Protein AF-A0A0F9M5C5-F1 (afdb_monomer_lite)

Foldseek 3Di:
DDLLVVLLVVCVVVVVPPQSCVSVVVVDQWGWDFQPQKIKIWGLPVVVPGIDIDMDGDDDDDDDPVVVVSSVVSVVVNVVSNVVSVCSVPVGPPDD

Structure (mmCIF, N/CA/C/O backbone):
data_AF-A0A0F9M5C5-F1
#
_entry.id   AF-A0A0F9M5C5-F1
#
loop_
_atom_site.group_PDB
_atom_site.id
_atom_site.type_symbol
_atom_site.label_atom_id
_atom_site.label_alt_id
_atom_site.label_comp_id
_atom_site.label_asym_id
_atom_site.label_entity_id
_atom_site.label_seq_id
_atom_site.pdbx_PDB_ins_code
_atom_site.Cartn_x
_atom_site.Cartn_y
_atom_site.Cartn_z
_atom_site.occupancy
_atom_site.B_iso_or_equiv
_atom_site.auth_seq_id
_atom_site.auth_comp_id
_atom_site.auth_asym_id
_atom_site.auth_atom_id
_atom_site.pdbx_PDB_model_num
ATOM 1 N N . MET A 1 1 ? -7.896 1.916 20.307 1.00 65.38 1 MET A N 1
ATOM 2 C CA . MET A 1 1 ? -7.636 2.505 18.980 1.00 65.38 1 MET A CA 1
ATOM 3 C C . MET A 1 1 ? -8.240 1.562 17.953 1.00 65.38 1 MET A C 1
ATOM 5 O O . MET A 1 1 ? -8.059 0.358 18.093 1.00 65.38 1 MET A O 1
ATOM 9 N N . THR A 1 2 ? -9.035 2.056 17.009 1.00 85.06 2 THR A N 1
ATOM 10 C CA . THR A 1 2 ? -9.641 1.226 15.958 1.00 85.06 2 THR A CA 1
ATOM 11 C C . THR A 1 2 ? -8.569 0.737 14.977 1.00 85.06 2 THR A C 1
ATOM 13 O O . THR A 1 2 ? -7.497 1.333 14.864 1.00 85.06 2 THR A O 1
ATOM 16 N N . LYS A 1 3 ? -8.849 -0.338 14.227 1.00 86.38 3 LYS A N 1
ATOM 17 C CA . LYS A 1 3 ? -7.949 -0.834 13.164 1.00 86.38 3 LYS A CA 1
ATOM 18 C C . LYS A 1 3 ? -7.606 0.270 12.158 1.00 86.38 3 LYS A C 1
ATOM 20 O O . LYS A 1 3 ? -6.455 0.428 11.764 1.00 86.38 3 LYS A O 1
ATOM 25 N N . LYS A 1 4 ? -8.609 1.077 11.806 1.00 87.00 4 LYS A N 1
ATOM 26 C CA . LYS A 1 4 ? -8.474 2.235 10.925 1.00 87.00 4 LYS A CA 1
ATOM 27 C C . LYS A 1 4 ? -7.504 3.274 11.496 1.00 87.00 4 LYS A C 1
ATOM 29 O O . LYS A 1 4 ? -6.577 3.675 10.803 1.00 87.00 4 LYS A O 1
ATOM 34 N N . GLU A 1 5 ? -7.660 3.657 12.762 1.00 88.19 5 GLU A N 1
ATOM 35 C CA . GLU A 1 5 ? -6.764 4.611 13.436 1.00 88.19 5 GLU A CA 1
ATOM 36 C C . GLU A 1 5 ? -5.311 4.106 13.500 1.00 88.19 5 GLU A C 1
ATOM 38 O O . GLU A 1 5 ? -4.378 4.881 13.283 1.00 88.19 5 GLU A O 1
ATOM 43 N N . LEU A 1 6 ? -5.106 2.804 13.744 1.00 91.19 6 LEU A N 1
ATOM 44 C CA . LEU A 1 6 ? -3.775 2.184 13.730 1.00 91.19 6 LEU A CA 1
ATOM 45 C C . LEU A 1 6 ? -3.121 2.273 12.343 1.00 91.19 6 LEU A C 1
ATOM 47 O O . LEU A 1 6 ? -1.940 2.609 12.239 1.00 91.19 6 LEU A O 1
ATOM 51 N N . ILE A 1 7 ? -3.888 2.028 11.279 1.00 91.12 7 ILE A N 1
ATOM 52 C CA . ILE A 1 7 ? -3.404 2.129 9.896 1.00 91.12 7 ILE A CA 1
ATOM 53 C C . ILE A 1 7 ? -3.115 3.581 9.519 1.00 91.12 7 ILE A C 1
ATOM 55 O O . ILE A 1 7 ? -2.065 3.854 8.945 1.00 91.12 7 ILE A O 1
ATOM 59 N N . VAL A 1 8 ? -3.971 4.533 9.901 1.00 91.44 8 VAL A N 1
ATOM 60 C CA . VAL A 1 8 ? -3.712 5.972 9.716 1.00 91.44 8 VAL A CA 1
ATOM 61 C C . VAL A 1 8 ? -2.406 6.377 10.406 1.00 91.44 8 VAL A C 1
ATOM 63 O O . VAL A 1 8 ? -1.561 7.035 9.799 1.00 91.44 8 VAL A O 1
ATOM 66 N N . ALA A 1 9 ? -2.195 5.958 11.657 1.00 92.75 9 ALA A N 1
ATOM 67 C CA . ALA A 1 9 ? -0.964 6.248 12.389 1.00 92.75 9 ALA A CA 1
ATOM 68 C C . ALA A 1 9 ? 0.273 5.612 11.731 1.00 92.75 9 ALA A C 1
ATOM 70 O O . ALA A 1 9 ? 1.323 6.253 11.656 1.00 92.75 9 ALA A O 1
ATOM 71 N N . MET A 1 10 ? 0.155 4.377 11.232 1.00 94.00 10 MET A N 1
ATOM 72 C CA . MET A 1 10 ? 1.214 3.695 10.487 1.00 94.00 10 MET A CA 1
ATOM 73 C C . MET A 1 10 ? 1.564 4.448 9.197 1.00 94.00 10 MET A C 1
ATOM 75 O O . MET A 1 10 ? 2.737 4.733 8.970 1.00 94.00 10 MET A O 1
ATOM 79 N N . LEU A 1 11 ? 0.571 4.831 8.391 1.00 93.81 11 LEU A N 1
ATOM 80 C CA . LEU A 1 11 ? 0.780 5.576 7.146 1.00 93.81 11 LEU A CA 1
ATOM 81 C C . LEU A 1 11 ? 1.496 6.909 7.397 1.00 93.81 11 LEU A C 1
ATOM 83 O O . LEU A 1 11 ? 2.457 7.223 6.702 1.00 93.81 11 LEU A O 1
ATOM 87 N N . ARG A 1 12 ? 1.122 7.646 8.452 1.00 95.12 12 ARG A N 1
ATOM 88 C CA . ARG A 1 12 ? 1.823 8.884 8.845 1.00 95.12 12 ARG A CA 1
ATOM 89 C C . ARG A 1 12 ? 3.292 8.643 9.210 1.00 95.12 12 ARG A C 1
ATOM 91 O O . ARG A 1 12 ? 4.143 9.454 8.867 1.00 95.12 12 ARG A O 1
ATOM 98 N N . ARG A 1 13 ? 3.615 7.532 9.884 1.00 95.38 13 ARG A N 1
ATOM 99 C CA . ARG A 1 13 ? 5.009 7.168 10.225 1.00 95.38 13 ARG A CA 1
ATOM 100 C C . ARG A 1 13 ? 5.847 6.790 9.005 1.00 95.38 13 ARG A C 1
ATOM 102 O O . ARG A 1 13 ? 7.063 6.937 9.054 1.00 95.38 13 ARG A O 1
ATOM 109 N N . LEU A 1 14 ? 5.201 6.304 7.949 1.00 94.12 14 LEU A N 1
ATOM 110 C CA . LEU A 1 14 ? 5.820 5.965 6.668 1.00 94.12 14 LEU A CA 1
ATOM 111 C C . LEU A 1 14 ? 5.812 7.140 5.671 1.00 94.12 14 LEU A C 1
ATOM 113 O O . LEU A 1 14 ? 6.096 6.930 4.500 1.00 94.12 14 LEU A O 1
ATOM 117 N N . ASP A 1 15 ? 5.501 8.361 6.126 1.00 94.44 15 ASP A N 1
ATOM 118 C CA . ASP A 1 15 ? 5.440 9.583 5.307 1.00 94.44 15 ASP A CA 1
ATOM 119 C C . ASP A 1 15 ? 4.324 9.593 4.231 1.00 94.44 15 ASP A C 1
ATOM 121 O O . ASP A 1 15 ? 4.346 10.369 3.281 1.00 94.44 15 ASP A O 1
ATOM 125 N N . HIS A 1 16 ? 3.278 8.776 4.408 1.00 91.19 16 HIS A N 1
ATOM 126 C CA . HIS A 1 16 ? 2.071 8.749 3.566 1.00 91.19 16 HIS A CA 1
ATOM 127 C C . HIS A 1 16 ? 0.960 9.634 4.151 1.00 91.19 16 HIS A C 1
ATOM 129 O O . HIS A 1 16 ? -0.127 9.173 4.518 1.00 91.19 16 HIS A O 1
ATOM 135 N N . GLN A 1 17 ? 1.259 10.924 4.336 1.00 92.69 17 GLN A N 1
ATOM 136 C CA . GLN A 1 17 ? 0.384 11.842 5.073 1.00 92.69 17 GLN A CA 1
ATOM 137 C C . GLN A 1 17 ? -0.961 12.084 4.371 1.00 92.69 17 GLN A C 1
ATOM 139 O O . GLN A 1 17 ? -1.988 12.195 5.045 1.00 92.69 17 GLN A O 1
ATOM 144 N N . GLN A 1 18 ? -0.968 12.176 3.038 1.00 90.44 18 GLN A N 1
ATOM 145 C CA . GLN A 1 18 ? -2.184 12.443 2.270 1.00 90.44 18 GLN A CA 1
ATOM 146 C C . GLN A 1 18 ? -3.131 11.240 2.313 1.00 90.44 18 GLN A C 1
ATOM 148 O O . GLN A 1 18 ? -4.302 11.394 2.644 1.00 90.44 18 GLN A O 1
ATOM 153 N N . GLU A 1 19 ? -2.611 10.038 2.091 1.00 91.19 19 GLU A N 1
ATOM 154 C CA . GLU A 1 19 ? -3.372 8.791 2.096 1.00 91.19 19 GLU A CA 1
ATOM 155 C C . GLU A 1 19 ? -3.920 8.475 3.487 1.00 91.19 19 GLU A C 1
ATOM 157 O O . GLU A 1 19 ? -5.054 8.004 3.613 1.00 91.19 19 GLU A O 1
ATOM 162 N N . ALA A 1 20 ? -3.139 8.784 4.531 1.00 90.12 20 ALA A N 1
ATOM 163 C CA . ALA A 1 20 ? -3.586 8.719 5.914 1.00 90.12 20 ALA A CA 1
ATOM 164 C C . ALA A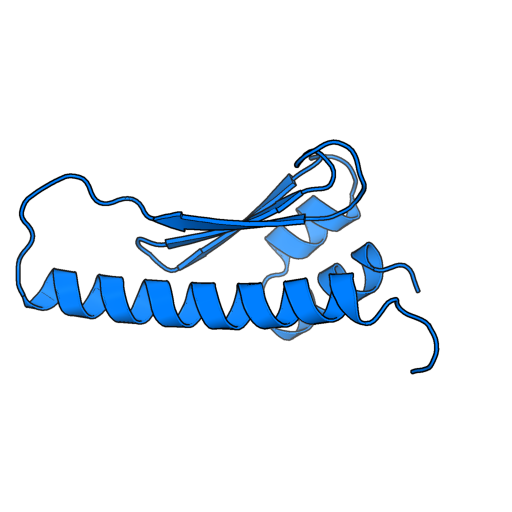 1 20 ? -4.762 9.670 6.164 1.00 90.12 20 ALA A C 1
ATOM 166 O O . ALA A 1 20 ? -5.747 9.265 6.770 1.00 90.12 20 ALA A O 1
ATOM 167 N N . ASN A 1 21 ? -4.686 10.916 5.684 1.00 89.00 21 ASN A N 1
ATOM 168 C CA . ASN A 1 21 ? -5.769 11.891 5.825 1.00 89.00 21 ASN A CA 1
ATOM 169 C C . ASN A 1 21 ? -7.018 11.491 5.022 1.00 89.00 21 ASN A C 1
ATOM 171 O O . ASN A 1 21 ? -8.134 11.714 5.489 1.00 89.00 21 ASN A O 1
ATOM 175 N N . ASP A 1 22 ? -6.849 10.913 3.833 1.00 87.31 22 ASP A N 1
ATOM 176 C CA . ASP A 1 22 ? -7.962 10.452 2.999 1.00 87.31 22 ASP A CA 1
ATOM 177 C C . ASP A 1 22 ? -8.702 9.276 3.637 1.00 87.31 22 ASP A C 1
ATOM 179 O O . ASP A 1 22 ? -9.931 9.224 3.575 1.00 87.31 22 ASP A O 1
ATOM 183 N N . LEU A 1 23 ? -7.970 8.384 4.313 1.00 85.69 23 LEU A N 1
ATOM 184 C CA . LEU A 1 23 ? -8.557 7.318 5.116 1.00 85.69 23 LEU A CA 1
ATOM 185 C C . LEU A 1 23 ? -9.237 7.878 6.377 1.00 85.69 23 LEU A C 1
ATOM 187 O O . LEU A 1 23 ? -10.377 7.528 6.657 1.00 85.69 23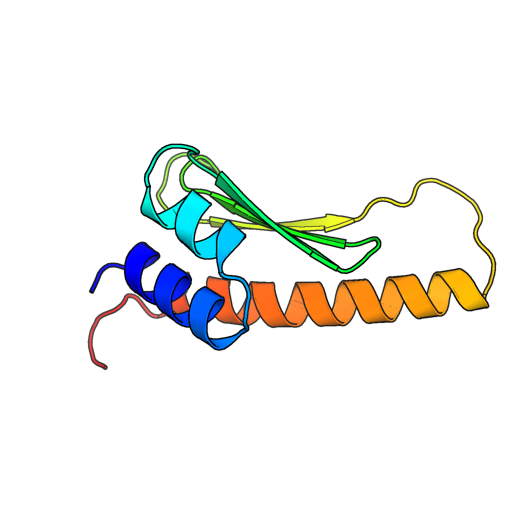 LEU A O 1
ATOM 191 N N . ASP A 1 24 ? -8.571 8.763 7.124 1.00 86.31 24 ASP A N 1
ATOM 192 C CA . ASP A 1 24 ? -9.042 9.304 8.412 1.00 86.31 24 ASP A CA 1
ATOM 193 C C . ASP A 1 24 ? -10.359 10.086 8.272 1.00 86.31 24 ASP A C 1
ATOM 195 O O . ASP A 1 24 ? -11.312 9.843 9.006 1.00 86.31 24 ASP A O 1
ATOM 199 N N . ASN A 1 25 ? -10.462 10.954 7.258 1.00 80.94 25 ASN A N 1
ATOM 200 C CA . ASN A 1 25 ? -11.575 11.898 7.106 1.00 80.94 25 ASN A CA 1
ATOM 201 C C . ASN A 1 25 ? -12.926 11.275 6.690 1.00 80.94 25 ASN A C 1
ATOM 203 O O . ASN A 1 25 ? -13.863 12.034 6.441 1.00 80.94 25 ASN A O 1
ATOM 207 N N . ASP A 1 26 ? -13.030 9.948 6.521 1.00 66.94 26 ASP A N 1
ATOM 208 C CA . ASP A 1 26 ? -14.220 9.229 5.997 1.00 66.94 26 ASP A CA 1
ATOM 209 C C . ASP A 1 26 ? -14.753 9.767 4.655 1.00 66.94 26 ASP A C 1
ATOM 211 O O . ASP A 1 26 ? -15.807 9.369 4.155 1.00 66.94 26 ASP A O 1
ATOM 215 N N . ARG A 1 27 ? -14.006 10.683 4.031 1.00 61.44 27 ARG A N 1
ATOM 216 C CA . ARG A 1 27 ? -14.383 11.371 2.799 1.00 61.44 27 ARG A CA 1
ATOM 217 C C . ARG A 1 27 ? -14.368 10.405 1.623 1.00 61.44 27 ARG A C 1
ATOM 219 O O . ARG A 1 27 ? -15.139 10.569 0.678 1.00 61.44 27 ARG A O 1
ATOM 226 N N . TYR A 1 28 ? -13.525 9.382 1.722 1.00 59.72 28 TYR A N 1
ATOM 227 C CA . TYR A 1 28 ? -13.442 8.281 0.791 1.00 59.72 28 TYR A CA 1
ATOM 228 C C . TYR A 1 28 ? -13.471 6.979 1.579 1.00 59.72 28 TYR A C 1
ATOM 230 O O . TYR A 1 28 ? -12.683 6.756 2.488 1.00 59.72 28 TYR A O 1
ATOM 238 N N . SER A 1 29 ? -14.356 6.073 1.183 1.00 69.62 29 SER A N 1
ATOM 239 C CA . SER A 1 29 ? -14.439 4.716 1.733 1.00 69.62 29 SER A CA 1
ATOM 240 C C . SER A 1 29 ? -13.221 3.834 1.423 1.00 69.62 29 SER A C 1
ATOM 242 O O . SER A 1 29 ? -13.239 2.634 1.688 1.00 69.62 29 SER A O 1
ATOM 244 N N . SER A 1 30 ? -12.232 4.402 0.738 1.00 77.56 30 SER A N 1
ATOM 245 C CA . SER A 1 30 ? -11.0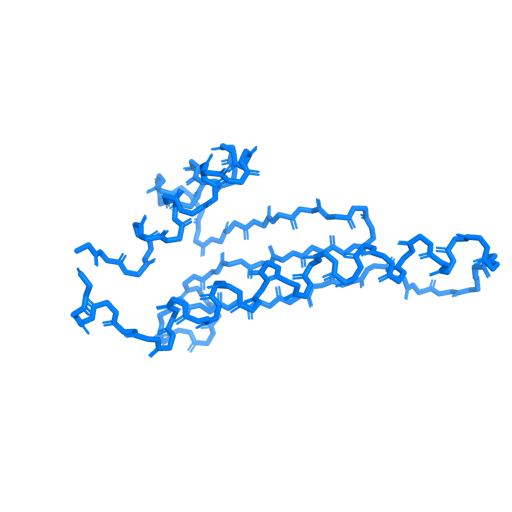41 3.748 0.229 1.00 77.56 30 SER A CA 1
ATOM 246 C C . SER A 1 30 ? -9.926 4.774 0.063 1.00 77.56 30 SER A C 1
ATOM 248 O O . SER A 1 30 ? -10.169 5.843 -0.497 1.00 77.56 30 SER A O 1
ATOM 250 N N . THR A 1 31 ? -8.711 4.413 0.450 1.00 89.25 31 THR A N 1
ATOM 251 C CA . THR A 1 31 ? -7.477 5.129 0.109 1.00 89.25 31 THR A CA 1
ATOM 252 C C . THR A 1 31 ? -6.561 4.208 -0.695 1.00 89.25 31 THR A C 1
ATOM 254 O O . THR A 1 31 ? -6.793 2.994 -0.752 1.00 89.25 31 THR A O 1
ATOM 257 N N . HIS A 1 32 ? -5.534 4.763 -1.332 1.00 91.69 32 HIS A N 1
ATOM 258 C CA . HIS A 1 32 ? -4.498 3.956 -1.964 1.00 91.69 32 HIS A CA 1
ATOM 259 C C . HIS A 1 32 ? -3.128 4.621 -1.900 1.00 91.69 32 HIS A C 1
ATOM 261 O O . HIS A 1 32 ? -3.027 5.829 -2.071 1.00 91.69 32 HIS A O 1
ATOM 267 N N . VAL A 1 33 ? -2.086 3.813 -1.703 1.00 92.69 33 VAL A N 1
ATOM 268 C CA . VAL A 1 33 ? -0.678 4.235 -1.746 1.00 92.69 33 VAL A CA 1
ATOM 269 C C . VAL A 1 33 ? -0.048 3.693 -3.024 1.00 92.69 33 VAL A C 1
ATOM 271 O O . VAL A 1 33 ? -0.141 2.494 -3.289 1.00 92.69 33 VAL A O 1
ATOM 274 N N . THR A 1 34 ? 0.586 4.559 -3.817 1.00 93.81 34 THR A N 1
ATOM 275 C CA . THR A 1 34 ? 1.159 4.195 -5.126 1.00 93.81 34 THR A CA 1
ATOM 276 C C . THR A 1 34 ? 2.675 4.018 -5.053 1.00 93.81 34 THR A C 1
ATOM 278 O O . THR A 1 34 ? 3.390 4.881 -4.554 1.00 93.81 34 THR A O 1
ATOM 281 N N . PHE A 1 35 ? 3.164 2.928 -5.637 1.00 91.69 35 PHE A N 1
ATOM 282 C CA . PHE A 1 35 ? 4.568 2.589 -5.848 1.00 91.69 35 PHE A CA 1
ATOM 283 C C . PHE A 1 35 ? 4.788 2.404 -7.350 1.00 91.69 35 PHE A C 1
ATOM 285 O O . PHE A 1 35 ? 4.724 1.283 -7.837 1.00 91.69 35 PHE A O 1
ATOM 292 N N . GLY A 1 36 ? 4.946 3.492 -8.110 1.00 91.00 36 GLY A N 1
ATOM 293 C CA . GLY A 1 36 ? 5.143 3.424 -9.566 1.00 91.00 36 GLY A CA 1
ATOM 294 C C . GLY A 1 36 ? 4.054 2.615 -10.290 1.00 91.00 36 GLY A C 1
ATOM 295 O O . GLY A 1 36 ? 2.963 3.130 -10.532 1.00 91.00 36 GLY A O 1
ATOM 296 N N . TYR A 1 37 ? 4.352 1.359 -10.638 1.00 89.81 37 TYR A N 1
ATOM 297 C CA . TYR A 1 37 ? 3.441 0.428 -11.331 1.00 89.81 37 TYR A CA 1
ATOM 298 C C . TYR A 1 37 ? 2.497 -0.383 -10.428 1.00 89.81 37 TYR A C 1
ATOM 300 O O . TYR A 1 37 ? 1.646 -1.122 -10.932 1.00 89.81 37 TYR A O 1
ATOM 308 N N . ALA A 1 38 ? 2.648 -0.292 -9.110 1.00 93.00 38 ALA A N 1
ATOM 309 C CA . ALA A 1 38 ? 1.816 -0.991 -8.139 1.00 93.00 38 ALA A CA 1
ATOM 310 C C . ALA A 1 38 ? 1.104 0.003 -7.218 1.00 93.00 38 ALA A C 1
ATOM 312 O O . ALA A 1 38 ? 1.591 1.103 -6.974 1.00 93.00 38 ALA A O 1
ATOM 313 N N . ALA A 1 39 ? -0.048 -0.378 -6.678 1.00 94.19 39 ALA A N 1
ATOM 314 C CA . ALA A 1 39 ? -0.745 0.412 -5.672 1.00 94.19 39 ALA A CA 1
ATOM 315 C C . ALA A 1 39 ? -1.406 -0.490 -4.631 1.00 94.19 39 ALA A C 1
ATOM 317 O O . ALA A 1 39 ? -1.996 -1.515 -4.976 1.00 94.19 39 ALA A O 1
ATOM 318 N N . VAL A 1 40 ? -1.334 -0.090 -3.364 1.00 94.56 40 VAL A N 1
ATOM 319 C CA . VAL A 1 40 ? -2.010 -0.756 -2.246 1.00 94.56 40 VAL A CA 1
ATOM 320 C C . VAL A 1 40 ? -3.300 -0.013 -1.959 1.00 94.56 40 VAL A C 1
ATOM 322 O O . VAL A 1 40 ? -3.256 1.156 -1.596 1.00 94.56 40 VAL A O 1
ATOM 325 N N . TYR A 1 41 ? -4.436 -0.683 -2.103 1.00 92.88 41 TYR A N 1
ATOM 326 C CA . TYR A 1 41 ? -5.757 -0.159 -1.783 1.00 92.88 41 TYR A CA 1
ATOM 327 C C . TYR A 1 41 ? -6.174 -0.620 -0.395 1.00 92.88 41 TYR A C 1
ATOM 329 O O . TYR A 1 41 ? -6.100 -1.807 -0.096 1.00 92.88 41 TYR A O 1
ATOM 337 N N . ILE A 1 42 ? -6.669 0.307 0.419 1.00 90.75 42 ILE A N 1
ATOM 338 C CA . ILE A 1 42 ? -7.183 0.043 1.765 1.00 90.75 42 ILE A CA 1
ATOM 339 C C . ILE A 1 42 ? -8.607 0.581 1.798 1.00 90.75 42 ILE A C 1
ATOM 341 O O . ILE A 1 42 ? -8.819 1.765 1.533 1.00 90.75 42 ILE A O 1
ATOM 345 N N . SER A 1 43 ? -9.597 -0.270 2.055 1.00 85.00 43 SER A N 1
ATOM 346 C CA . SER A 1 43 ? -11.006 0.105 1.890 1.00 85.00 43 SER A CA 1
ATOM 347 C C . SER A 1 43 ? -11.914 -0.652 2.841 1.00 85.00 43 SER A C 1
ATOM 349 O O . SER A 1 43 ? -11.732 -1.841 3.069 1.00 85.00 43 SER A O 1
ATOM 351 N N . GLU A 1 44 ? -12.942 0.031 3.337 1.00 74.00 44 GLU A N 1
ATOM 352 C CA . GLU A 1 44 ? -14.022 -0.582 4.124 1.00 74.00 44 GLU A CA 1
ATOM 353 C C . GLU A 1 44 ? -15.128 -1.179 3.235 1.00 74.00 44 GLU A C 1
ATOM 355 O O . GLU A 1 44 ? -16.049 -1.840 3.715 1.00 74.00 44 GLU A O 1
ATOM 360 N N . ARG A 1 45 ? -15.070 -0.931 1.916 1.00 67.50 45 ARG A N 1
ATOM 361 C CA . ARG A 1 45 ? -16.069 -1.412 0.944 1.00 67.50 45 ARG A CA 1
ATOM 362 C C . ARG A 1 45 ? -15.735 -2.751 0.313 1.00 67.50 45 ARG A C 1
ATOM 364 O O . ARG A 1 45 ? -16.612 -3.341 -0.317 1.00 67.50 45 ARG A O 1
ATOM 371 N N . PHE A 1 46 ? -14.506 -3.235 0.443 1.00 61.88 46 PHE A N 1
ATOM 372 C CA . PHE A 1 46 ? -14.179 -4.571 -0.034 1.00 61.88 46 PHE A CA 1
ATOM 373 C C . PHE A 1 46 ? -15.007 -5.590 0.763 1.00 61.88 46 PHE A C 1
ATOM 375 O O . PHE A 1 46 ? -14.955 -5.659 1.987 1.00 61.88 46 PHE A O 1
ATOM 382 N N . ASN A 1 47 ? -15.865 -6.329 0.060 1.00 51.81 47 ASN A N 1
ATOM 383 C CA . ASN A 1 47 ? -16.704 -7.406 0.597 1.00 51.81 47 ASN A CA 1
ATOM 384 C C . ASN A 1 47 ? -17.715 -7.033 1.708 1.00 51.81 47 ASN A C 1
ATOM 386 O O . ASN A 1 47 ? -18.431 -7.915 2.182 1.00 51.81 47 ASN A O 1
ATOM 390 N N . GLY A 1 48 ? -17.816 -5.760 2.113 1.00 55.84 48 GLY A N 1
ATOM 391 C CA . GLY A 1 48 ? -18.812 -5.256 3.069 1.00 55.84 48 GLY A CA 1
ATOM 392 C C . GLY A 1 48 ? -18.664 -5.770 4.509 1.00 55.84 48 GLY A C 1
ATOM 393 O O . GLY A 1 48 ? -19.629 -5.708 5.269 1.00 55.84 48 GLY A O 1
ATOM 394 N N . LYS A 1 49 ? -17.492 -6.305 4.885 1.00 61.00 49 LYS A N 1
ATOM 395 C CA . LYS A 1 49 ? -17.238 -6.943 6.196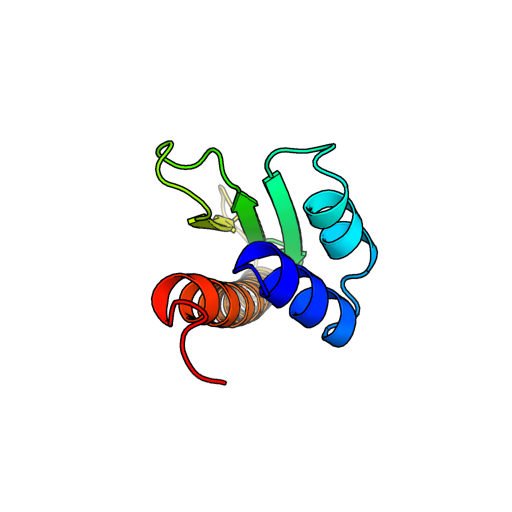 1.00 61.00 49 LYS A CA 1
ATOM 396 C C . LYS A 1 49 ? -16.249 -6.186 7.096 1.00 61.00 49 LYS A C 1
ATOM 398 O O . LYS A 1 49 ? -15.817 -6.731 8.108 1.00 61.00 49 LYS A O 1
ATOM 403 N N . GLY A 1 50 ? -15.918 -4.943 6.759 1.00 75.31 50 GLY A N 1
ATOM 404 C CA . GLY A 1 50 ? -14.920 -4.138 7.463 1.00 75.31 50 GLY A CA 1
ATOM 405 C C . GLY A 1 50 ? -13.770 -3.751 6.541 1.00 75.31 50 GLY A C 1
ATOM 406 O O . GLY A 1 50 ? -13.914 -3.778 5.322 1.00 75.31 50 GLY A O 1
ATOM 407 N N . LEU A 1 51 ? -12.645 -3.358 7.134 1.00 83.44 51 LEU A N 1
ATOM 408 C CA . LEU A 1 51 ? -11.457 -2.949 6.395 1.00 83.44 51 LEU A CA 1
ATOM 409 C C . LEU A 1 51 ? -10.784 -4.149 5.714 1.00 83.44 51 LEU A C 1
ATOM 411 O O . LEU A 1 51 ? -10.586 -5.182 6.350 1.00 83.44 51 LEU A O 1
ATOM 415 N N . ASP A 1 52 ? -10.397 -3.976 4.457 1.00 88.25 52 ASP A N 1
ATOM 416 C CA . ASP A 1 52 ? -9.677 -4.957 3.644 1.00 88.25 52 ASP A CA 1
ATOM 417 C C . ASP A 1 52 ? -8.525 -4.253 2.903 1.00 88.25 52 ASP A C 1
ATOM 419 O O . ASP A 1 52 ? -8.544 -3.024 2.719 1.00 88.25 52 ASP A O 1
ATOM 423 N N . VAL A 1 53 ? -7.541 -5.031 2.455 1.00 91.75 53 VAL A N 1
ATOM 424 C CA . VAL A 1 53 ? -6.370 -4.537 1.726 1.00 91.75 53 VAL A CA 1
ATOM 425 C C . VAL A 1 53 ? -6.110 -5.363 0.473 1.00 91.75 53 VAL A C 1
ATOM 427 O O . VAL A 1 53 ? -6.173 -6.587 0.473 1.00 91.75 53 VAL A O 1
ATOM 430 N N . GLY A 1 54 ? -5.798 -4.682 -0.625 1.00 91.62 54 GLY A N 1
ATOM 431 C CA . GLY A 1 54 ? -5.489 -5.325 -1.896 1.00 91.62 54 GLY A CA 1
ATOM 432 C C . GLY A 1 54 ? -4.370 -4.615 -2.636 1.00 91.62 54 GLY A C 1
ATOM 433 O O . GLY A 1 54 ? -4.131 -3.427 -2.434 1.00 91.62 54 GLY A O 1
ATOM 434 N N . ILE A 1 55 ? -3.699 -5.341 -3.526 1.00 92.44 55 ILE A N 1
ATOM 435 C CA . ILE A 1 55 ? -2.671 -4.787 -4.408 1.00 92.44 55 ILE A CA 1
ATOM 436 C C . ILE A 1 55 ? -3.209 -4.790 -5.834 1.00 92.44 55 ILE A C 1
ATOM 438 O O . ILE A 1 55 ? -3.680 -5.812 -6.332 1.00 92.44 55 ILE A O 1
ATOM 442 N N . ASN A 1 56 ? -3.121 -3.642 -6.494 1.00 90.19 56 ASN A N 1
ATOM 443 C CA . ASN A 1 56 ? -3.319 -3.509 -7.929 1.00 90.19 56 ASN A CA 1
ATOM 444 C C . ASN A 1 56 ? -1.959 -3.310 -8.602 1.00 90.19 56 ASN A C 1
ATOM 446 O O . ASN A 1 56 ? -1.070 -2.672 -8.040 1.00 90.19 56 ASN A O 1
ATOM 450 N N . TRP A 1 57 ? -1.817 -3.824 -9.816 1.00 85.75 57 TRP A N 1
ATOM 451 C CA . TRP A 1 57 ? -0.635 -3.651 -10.643 1.00 85.75 57 TRP A CA 1
ATOM 452 C C . TRP A 1 57 ? -1.058 -3.347 -12.080 1.00 85.75 57 TRP A C 1
ATOM 454 O O . TRP A 1 57 ? -1.944 -3.995 -12.641 1.00 85.75 57 TRP A O 1
ATOM 464 N N . SER A 1 58 ? -0.444 -2.335 -12.681 1.00 75.19 58 SER A N 1
ATOM 465 C CA . SER A 1 58 ? -0.830 -1.816 -13.991 1.00 75.19 58 SER A CA 1
ATOM 466 C C . SER A 1 58 ? 0.196 -2.200 -15.053 1.00 75.19 58 SER A C 1
ATOM 468 O O . SER A 1 58 ? 0.986 -1.379 -15.508 1.00 75.19 58 SER A O 1
ATOM 470 N N . ALA A 1 59 ? 0.189 -3.455 -15.502 1.00 68.69 59 ALA A N 1
ATOM 471 C CA . ALA A 1 59 ? 0.914 -3.802 -16.722 1.00 68.69 59 ALA A CA 1
ATOM 472 C C . ALA A 1 59 ? 0.162 -4.810 -17.583 1.00 68.69 59 ALA A C 1
ATOM 474 O O . ALA A 1 59 ? -0.008 -5.976 -17.237 1.00 68.69 59 ALA A O 1
ATOM 475 N N . LEU A 1 60 ? -0.244 -4.336 -18.758 1.00 60.66 60 LEU A N 1
ATOM 476 C CA . LEU A 1 60 ? -0.754 -5.151 -19.848 1.00 60.66 60 LEU A CA 1
ATOM 477 C C . LEU A 1 60 ? 0.148 -4.893 -21.060 1.00 60.66 60 LEU A C 1
ATOM 479 O O . LEU A 1 60 ? -0.014 -3.885 -21.742 1.00 60.66 60 LEU A O 1
ATOM 483 N N . GLY A 1 61 ? 1.127 -5.770 -21.310 1.00 77.25 61 GLY A N 1
ATOM 484 C CA . GLY A 1 61 ? 1.954 -5.708 -22.521 1.00 77.25 61 GLY A CA 1
ATOM 485 C C . GLY A 1 61 ? 3.406 -6.163 -22.360 1.00 77.25 61 GLY A C 1
ATOM 486 O O . GLY A 1 61 ? 3.825 -6.632 -21.305 1.00 77.25 61 GLY A O 1
ATOM 487 N N . THR A 1 62 ? 4.174 -6.034 -23.445 1.00 87.25 62 THR A N 1
ATOM 488 C CA . THR A 1 62 ? 5.624 -6.277 -23.471 1.00 87.25 62 THR A CA 1
ATOM 489 C C . THR A 1 62 ? 6.370 -5.048 -22.954 1.00 87.25 62 THR A C 1
ATOM 491 O O . THR A 1 62 ? 6.151 -3.946 -23.447 1.00 87.25 62 THR A O 1
ATOM 494 N N . VAL A 1 63 ? 7.278 -5.250 -22.001 1.00 87.50 63 VAL A N 1
ATOM 495 C CA . VAL A 1 63 ? 8.116 -4.206 -21.387 1.00 87.50 63 VAL A CA 1
ATOM 496 C C . VAL A 1 63 ? 9.596 -4.581 -21.481 1.00 87.50 63 VAL A C 1
ATOM 498 O O . VAL A 1 63 ? 9.937 -5.752 -21.679 1.00 87.50 63 VAL A O 1
ATOM 501 N N . SER A 1 64 ? 10.491 -3.598 -21.366 1.00 93.00 64 SER A N 1
ATOM 502 C CA . SER A 1 64 ? 11.935 -3.861 -21.352 1.00 93.00 64 SER A CA 1
ATOM 503 C C . SER A 1 64 ? 12.378 -4.552 -20.056 1.00 93.00 64 SER A C 1
ATOM 505 O O . SER A 1 64 ? 1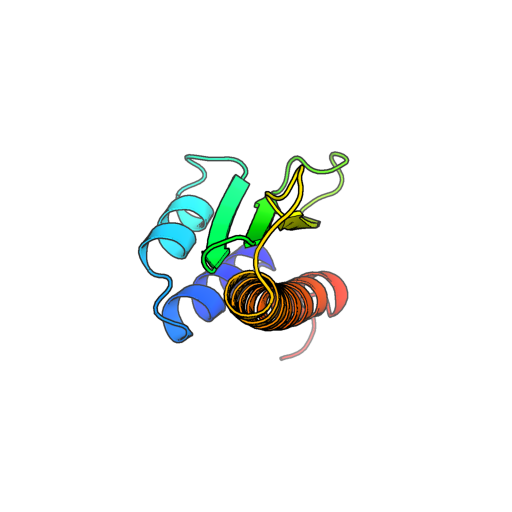1.726 -4.432 -19.024 1.00 93.00 64 SER A O 1
ATOM 507 N N . ILE A 1 65 ? 13.541 -5.220 -20.066 1.00 93.38 65 ILE A N 1
ATOM 508 C CA . ILE A 1 65 ? 14.104 -5.853 -18.856 1.00 93.38 65 ILE A CA 1
ATOM 509 C C . ILE A 1 65 ? 14.260 -4.831 -17.720 1.00 93.38 65 ILE A C 1
ATOM 511 O O . ILE A 1 65 ? 13.907 -5.119 -16.581 1.00 93.38 65 ILE A O 1
ATOM 515 N N . ALA A 1 66 ? 14.767 -3.631 -18.021 1.00 94.00 66 ALA A N 1
ATOM 516 C CA . ALA A 1 66 ? 14.960 -2.584 -17.019 1.00 94.00 66 ALA A CA 1
ATOM 517 C C . ALA A 1 66 ? 13.633 -2.118 -16.398 1.00 94.00 66 ALA A C 1
ATOM 519 O O . ALA A 1 66 ? 13.580 -1.849 -15.199 1.00 94.00 66 ALA A O 1
ATOM 520 N N . GLU A 1 67 ? 12.562 -2.038 -17.189 1.00 90.81 67 GLU A N 1
ATOM 521 C CA . GLU A 1 67 ? 11.222 -1.732 -16.680 1.00 90.81 67 GLU A CA 1
ATOM 522 C C . GLU A 1 67 ? 10.653 -2.883 -15.855 1.00 90.81 67 GLU A C 1
ATOM 524 O O . GLU A 1 67 ? 10.153 -2.627 -14.765 1.00 90.81 67 GLU A O 1
ATOM 529 N N . THR A 1 68 ? 10.823 -4.137 -16.285 1.00 91.00 68 THR A N 1
ATOM 530 C CA . THR A 1 68 ? 10.430 -5.315 -15.493 1.00 91.00 68 THR A CA 1
ATOM 531 C C . THR A 1 68 ? 11.076 -5.304 -14.109 1.00 91.00 68 THR A C 1
ATOM 533 O O . THR A 1 68 ? 10.405 -5.569 -13.114 1.00 91.00 68 THR A O 1
ATOM 536 N N . TRP A 1 69 ? 12.365 -4.962 -14.018 1.00 93.19 69 TRP A N 1
ATOM 537 C CA . TRP A 1 69 ? 13.052 -4.844 -12.728 1.00 93.19 69 TRP A CA 1
ATOM 538 C C . TRP A 1 69 ? 12.454 -3.747 -11.846 1.00 93.19 69 TRP A C 1
ATOM 540 O O . TRP A 1 69 ? 12.247 -3.978 -10.657 1.00 93.19 69 TRP A O 1
ATOM 550 N N . LYS A 1 70 ? 12.135 -2.577 -12.411 1.00 92.25 70 LYS A N 1
ATOM 551 C CA . LYS A 1 70 ? 11.469 -1.496 -11.664 1.00 92.25 70 LYS A CA 1
ATOM 552 C C . LYS A 1 70 ? 10.094 -1.929 -11.163 1.00 92.25 70 LYS A C 1
ATOM 554 O O . LYS A 1 70 ? 9.805 -1.769 -9.986 1.00 92.25 70 LYS A O 1
ATOM 559 N N . MET A 1 71 ? 9.298 -2.559 -12.024 1.00 91.31 71 MET A N 1
ATOM 560 C CA . MET A 1 71 ? 7.982 -3.090 -11.666 1.00 91.31 71 MET A CA 1
ATOM 561 C C . MET A 1 71 ? 8.059 -4.137 -10.550 1.00 91.31 71 MET A C 1
ATOM 563 O O . MET A 1 71 ? 7.208 -4.158 -9.667 1.00 91.31 71 MET A O 1
ATOM 567 N N . ALA A 1 72 ? 9.074 -5.004 -10.568 1.00 92.25 72 ALA A N 1
ATOM 568 C CA . ALA A 1 72 ? 9.274 -5.989 -9.510 1.00 92.25 72 ALA A CA 1
ATOM 569 C C . ALA A 1 72 ? 9.594 -5.325 -8.160 1.00 92.25 72 ALA A C 1
ATOM 571 O O . ALA A 1 72 ? 9.065 -5.757 -7.138 1.00 92.25 72 ALA A O 1
ATOM 572 N N . LEU A 1 73 ? 10.418 -4.271 -8.149 1.00 95.81 73 LEU A N 1
ATOM 573 C CA . LEU A 1 73 ? 10.716 -3.500 -6.936 1.00 95.81 73 LEU A CA 1
ATOM 574 C C . LEU A 1 73 ? 9.474 -2.770 -6.411 1.00 95.81 73 LEU A C 1
ATOM 576 O O . LEU A 1 73 ? 9.167 -2.843 -5.225 1.00 95.81 73 LEU A O 1
ATOM 580 N N . ASP A 1 74 ? 8.724 -2.128 -7.302 1.00 95.00 74 ASP A N 1
ATOM 581 C CA . ASP A 1 74 ? 7.451 -1.476 -6.992 1.00 95.00 74 ASP A CA 1
ATOM 582 C C . ASP A 1 74 ? 6.448 -2.454 -6.355 1.00 95.00 74 ASP A C 1
ATOM 584 O O . ASP A 1 74 ? 5.845 -2.157 -5.321 1.00 95.00 74 ASP A O 1
ATOM 588 N N . LEU A 1 75 ? 6.326 -3.660 -6.921 1.00 94.12 75 LEU A N 1
ATOM 589 C CA . LEU A 1 75 ? 5.497 -4.735 -6.371 1.00 94.12 75 LEU A CA 1
ATOM 590 C C . LEU A 1 75 ? 5.986 -5.220 -5.004 1.00 94.12 75 LEU A C 1
ATOM 592 O O . LEU A 1 75 ? 5.160 -5.492 -4.138 1.00 94.12 75 LEU A O 1
ATOM 596 N N . GLN A 1 76 ? 7.299 -5.325 -4.788 1.00 95.94 76 GLN A N 1
ATOM 597 C CA . GLN A 1 76 ? 7.856 -5.702 -3.485 1.00 95.94 76 GLN A CA 1
ATOM 598 C C . GLN A 1 76 ? 7.527 -4.660 -2.412 1.00 95.94 76 GLN A C 1
ATOM 600 O O . GLN A 1 76 ? 7.116 -5.029 -1.313 1.00 95.94 76 GLN A O 1
ATOM 605 N N . HIS A 1 77 ? 7.648 -3.369 -2.727 1.00 95.69 77 HIS A N 1
ATOM 606 C CA . HIS A 1 77 ? 7.271 -2.302 -1.800 1.00 95.69 77 HIS A CA 1
ATOM 607 C C . HIS A 1 77 ? 5.768 -2.318 -1.491 1.00 95.69 77 HIS A C 1
ATOM 609 O O . HIS A 1 77 ? 5.379 -2.250 -0.323 1.00 95.69 77 HIS A O 1
ATOM 615 N N . ALA A 1 78 ? 4.927 -2.484 -2.518 1.00 95.69 78 ALA A N 1
ATOM 616 C CA . ALA A 1 78 ? 3.484 -2.609 -2.341 1.00 95.69 78 ALA A CA 1
ATOM 617 C C . ALA A 1 78 ? 3.112 -3.831 -1.484 1.00 95.69 78 ALA A C 1
ATOM 619 O O . ALA A 1 78 ? 2.283 -3.720 -0.582 1.00 95.69 78 ALA A O 1
ATOM 620 N N . ALA A 1 79 ? 3.756 -4.979 -1.713 1.00 95.69 79 ALA A N 1
ATOM 621 C CA . ALA A 1 79 ? 3.552 -6.186 -0.916 1.00 95.69 79 ALA A CA 1
ATOM 622 C C . ALA A 1 79 ? 3.931 -5.980 0.554 1.00 95.69 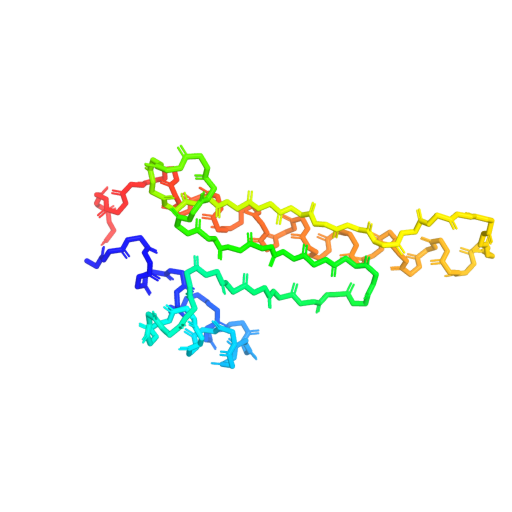79 ALA A C 1
ATOM 624 O O . ALA A 1 79 ? 3.150 -6.344 1.430 1.00 95.69 79 ALA A O 1
ATOM 625 N N . GLY A 1 80 ? 5.068 -5.333 0.825 1.00 96.44 80 GLY A N 1
ATOM 626 C CA . GLY A 1 80 ? 5.495 -5.025 2.190 1.00 96.44 80 GLY A CA 1
ATOM 627 C C . GLY A 1 80 ? 4.503 -4.127 2.933 1.00 96.44 80 GLY A C 1
ATOM 628 O O . GLY A 1 80 ? 4.154 -4.407 4.078 1.00 96.44 80 GLY A O 1
ATOM 629 N N . LEU A 1 81 ? 3.984 -3.078 2.284 1.00 95.88 81 LEU A N 1
ATOM 630 C CA . LEU A 1 81 ? 2.953 -2.240 2.903 1.00 95.88 81 LEU A CA 1
ATOM 631 C C . LEU A 1 81 ? 1.646 -3.017 3.121 1.00 95.88 81 LEU A C 1
ATOM 633 O O . LEU A 1 81 ? 1.051 -2.914 4.192 1.00 95.88 81 LEU A O 1
ATOM 637 N N . ALA A 1 82 ? 1.197 -3.795 2.132 1.00 95.25 82 ALA A N 1
ATOM 638 C CA . ALA A 1 82 ? -0.029 -4.581 2.247 1.00 95.25 82 ALA A CA 1
ATOM 639 C C . ALA A 1 82 ? 0.047 -5.603 3.392 1.00 95.25 82 ALA A C 1
ATOM 641 O O . ALA A 1 82 ? -0.927 -5.757 4.121 1.00 95.25 82 ALA A O 1
ATOM 642 N N . GLU A 1 83 ? 1.203 -6.239 3.601 1.00 95.31 83 GLU A N 1
ATOM 643 C CA . GLU A 1 83 ? 1.434 -7.160 4.718 1.00 95.31 83 GLU A CA 1
ATOM 644 C C . GLU A 1 83 ? 1.293 -6.458 6.075 1.00 95.31 83 GLU A C 1
ATOM 646 O O . GLU A 1 83 ? 0.608 -6.966 6.962 1.00 95.31 83 GLU A O 1
ATOM 651 N N . LEU A 1 84 ? 1.862 -5.259 6.234 1.00 94.75 84 LEU A N 1
ATOM 652 C CA . LEU A 1 84 ? 1.722 -4.478 7.469 1.00 94.75 84 LEU A CA 1
ATOM 653 C C . LEU A 1 84 ? 0.263 -4.088 7.744 1.00 94.75 84 LEU A C 1
ATOM 655 O O . LEU A 1 84 ? -0.204 -4.169 8.882 1.00 94.75 84 LEU A O 1
ATOM 659 N N . VAL A 1 85 ? -0.471 -3.684 6.705 1.00 93.31 85 VAL A N 1
ATOM 660 C CA . VAL A 1 85 ? -1.899 -3.355 6.813 1.00 93.31 85 VAL A CA 1
ATOM 661 C C . VAL A 1 85 ? -2.709 -4.599 7.177 1.00 93.31 85 VAL A C 1
ATOM 663 O O . VAL A 1 85 ? -3.507 -4.550 8.114 1.00 93.31 85 VAL A O 1
ATOM 666 N N . GLN A 1 86 ? -2.480 -5.713 6.479 1.00 93.06 86 GLN A N 1
ATOM 667 C CA . GLN A 1 86 ? -3.156 -6.984 6.728 1.00 93.06 86 GLN A CA 1
ATOM 668 C C . GLN A 1 86 ? -2.886 -7.474 8.152 1.00 93.06 86 GLN A C 1
ATOM 670 O O . GLN A 1 86 ? -3.813 -7.864 8.855 1.00 93.06 86 GLN A O 1
ATOM 675 N N . TYR A 1 87 ? -1.646 -7.346 8.629 1.00 93.00 87 TYR A N 1
ATOM 676 C CA . TYR A 1 87 ? -1.296 -7.655 10.008 1.00 93.00 87 TYR A CA 1
ATOM 677 C C . TYR A 1 87 ? -2.140 -6.852 11.005 1.00 93.00 87 TYR A C 1
ATOM 679 O O . TYR A 1 87 ? -2.650 -7.429 11.960 1.00 93.00 87 TYR A O 1
ATOM 687 N N . ILE A 1 88 ? -2.352 -5.547 10.799 1.00 91.44 88 ILE A N 1
ATOM 688 C CA . ILE A 1 88 ? -3.221 -4.734 11.673 1.00 91.44 88 ILE A CA 1
ATOM 689 C C . ILE A 1 88 ? -4.689 -5.186 11.582 1.00 91.44 88 ILE A C 1
ATOM 691 O O . ILE A 1 88 ? -5.399 -5.214 12.593 1.00 91.44 88 ILE A O 1
ATOM 695 N N . ILE A 1 89 ? -5.152 -5.550 10.383 1.00 89.06 89 ILE A N 1
ATOM 696 C CA . ILE A 1 89 ? -6.507 -6.069 10.169 1.00 89.06 89 ILE A CA 1
ATOM 697 C C . ILE A 1 89 ? -6.712 -7.382 10.939 1.00 89.06 89 ILE A C 1
ATOM 699 O O . ILE A 1 89 ? -7.735 -7.524 11.617 1.00 89.06 89 ILE A O 1
ATOM 703 N N . ASP A 1 90 ? -5.743 -8.294 10.902 1.00 89.06 90 ASP A N 1
ATOM 704 C CA . ASP A 1 90 ? -5.841 -9.637 11.484 1.00 89.06 90 ASP A CA 1
ATOM 705 C C . ASP A 1 90 ? -5.542 -9.672 12.985 1.00 89.06 90 ASP A C 1
ATOM 707 O O . ASP A 1 90 ? -6.233 -10.357 13.737 1.00 89.06 90 ASP A O 1
ATOM 711 N N . SER A 1 91 ? -4.549 -8.904 13.442 1.00 83.06 91 SER A N 1
ATOM 712 C CA . SER A 1 91 ? -4.108 -8.872 14.849 1.00 83.06 91 SER A CA 1
ATOM 713 C C . SER A 1 91 ? -5.111 -8.210 15.797 1.00 83.06 91 SER A C 1
ATOM 715 O O . SER A 1 91 ? -4.958 -8.280 17.013 1.00 83.06 91 SER A O 1
ATOM 717 N N . GLY A 1 92 ? -6.176 -7.606 15.266 1.00 60.81 92 GLY A N 1
ATOM 718 C CA . GLY A 1 92 ? -7.381 -7.374 16.044 1.00 60.81 92 GLY A CA 1
ATOM 719 C C . GLY A 1 92 ? -7.303 -6.303 17.126 1.00 60.81 92 GLY A C 1
ATOM 720 O O . GLY A 1 92 ? -8.236 -6.264 17.898 1.00 60.81 92 GLY A O 1
ATOM 721 N N . GLY A 1 93 ? -6.292 -5.430 17.217 1.00 52.28 93 GLY A N 1
ATOM 722 C CA . GLY A 1 93 ? -6.293 -4.295 18.167 1.00 52.28 93 GLY A CA 1
ATOM 723 C C . GLY A 1 93 ? -6.567 -4.643 19.646 1.00 52.28 93 GLY A C 1
ATOM 724 O O . GLY A 1 93 ? -6.825 -3.743 20.445 1.00 52.28 93 GLY A O 1
ATOM 725 N N . GLU A 1 94 ? -6.518 -5.922 20.016 1.00 49.25 94 GLU A N 1
ATOM 726 C CA . GLU A 1 94 ? -6.672 -6.411 21.376 1.00 49.25 94 GLU A CA 1
ATOM 727 C C . GLU A 1 94 ? -5.278 -6.798 21.872 1.00 49.25 94 GLU A C 1
ATOM 729 O O . GLU A 1 94 ? -4.725 -7.831 21.500 1.00 49.25 94 GLU A O 1
ATOM 734 N N . ASN A 1 95 ? -4.737 -5.936 22.737 1.00 40.47 95 ASN A N 1
ATOM 735 C CA . ASN A 1 95 ? -3.489 -6.077 23.500 1.00 40.47 95 ASN A CA 1
ATOM 736 C C . ASN A 1 95 ? -2.183 -5.653 22.803 1.00 40.47 95 ASN A C 1
ATOM 738 O O . ASN A 1 95 ? -1.244 -6.441 22.683 1.00 40.47 95 ASN A O 1
ATOM 742 N N . ALA A 1 96 ? -2.082 -4.363 22.478 1.00 38.75 96 ALA A N 1
ATOM 743 C CA . ALA A 1 96 ? -0.817 -3.627 22.541 1.00 38.75 96 ALA A CA 1
ATOM 744 C C . ALA A 1 96 ? -1.023 -2.309 23.297 1.00 38.75 96 ALA A C 1
ATOM 746 O O . ALA A 1 96 ? -2.041 -1.633 23.016 1.00 38.75 96 ALA A O 1
#

Sequence (96 aa):
MTKKELIVAMLRRLDHQQEANDLDNDRYSSTHVTFGYAAVYISERFNGKGLDVGINWSALGTVSIAETWKMALDLQHAAGLAELVQYIIDSGGENA

Secondary structure (DSSP, 8-state):
--HHHHHHHHHHHTT-HHHHHHHHTSSSSEEEEEETTEEEEEES-STTSS-EEEEEE---S---HHHHHHHHHHHHHHHHHHHHHHHHHHHTT---

Radius of gyration: 14.37 Å; chains: 1; bounding box: 34×22×47 Å

pLDDT: mean 84.72, std 13.59, range [38.75, 96.44]

Organism: NCBI:txid412755